Protein AF-A0A1V5Z8N0-F1 (afdb_monomer)

Solvent-accessible surface area (backbone atoms only — not comparable to full-atom values): 6947 Å² total; per-residue (Å²): 136,71,50,44,93,78,78,35,81,65,71,51,43,76,49,79,43,65,60,63,42,78,36,60,34,91,47,57,24,64,36,30,41,70,83,33,28,56,93,78,72,40,86,36,28,29,37,38,35,33,28,75,46,97,87,68,35,29,42,39,37,33,45,29,16,26,66,49,67,71,55,74,68,71,44,69,43,50,54,73,36,66,44,30,26,24,14,50,29,82,38,74,98,56,43,18,29,42,30,31,30,31,40,35,52,91,93,47,75,47,80,44,75,36,60,62,58,57,53,50,53,56,50,55,65,75,75,110

pLDDT: mean 90.53, std 12.74, range [38.94, 98.62]

Radius of gyration: 14.58 Å; Cα contacts (8 Å, |Δi|>4): 287; chains: 1; bounding box: 36×35×43 Å

Foldseek 3Di:
DAADVNPHDPQWDKDFDDFQDWDFAQAKFQFKDFPDDVVVVDQWGKMWTWDADPVRKIKIKMKIQFPDFPDDGGHIDHGGDTTTTAQHTCCDPTGIITMWIWMDDPNDIGTDYCVVSVVVSVVVVVVD

Structure (mmCIF, N/CA/C/O backbone):
data_AF-A0A1V5Z8N0-F1
#
_entry.id   AF-A0A1V5Z8N0-F1
#
loop_
_atom_site.group_PDB
_atom_site.id
_atom_site.type_symbol
_atom_site.label_atom_id
_atom_site.label_alt_id
_atom_site.label_comp_id
_atom_site.label_asym_id
_atom_site.label_entity_id
_atom_site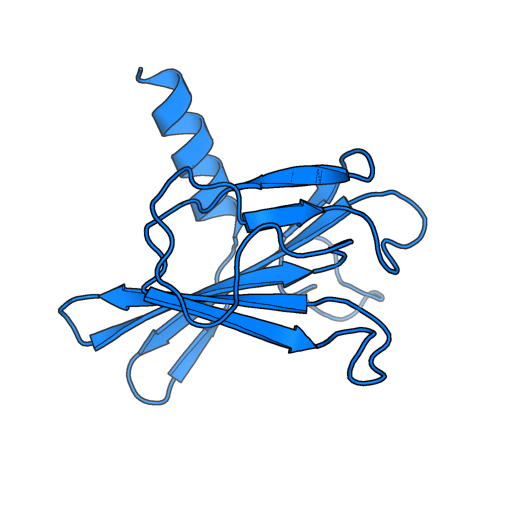.label_seq_id
_atom_site.pdbx_PDB_ins_code
_atom_site.Cartn_x
_atom_site.Cartn_y
_atom_site.Cartn_z
_atom_site.occupancy
_atom_site.B_iso_or_equiv
_atom_site.auth_seq_id
_atom_site.auth_comp_id
_atom_site.auth_asym_id
_atom_site.auth_atom_id
_atom_site.pdbx_PDB_model_num
ATOM 1 N N . MET A 1 1 ? 7.841 17.893 2.787 1.00 48.19 1 MET A N 1
ATOM 2 C CA . MET A 1 1 ? 7.291 17.329 1.538 1.00 48.19 1 MET A CA 1
ATOM 3 C C . MET A 1 1 ? 7.420 18.376 0.443 1.00 48.19 1 MET A C 1
ATOM 5 O O . MET A 1 1 ? 6.814 19.432 0.567 1.00 48.19 1 MET A O 1
ATOM 9 N N . GLY A 1 2 ? 8.301 18.154 -0.535 1.00 38.94 2 GLY A N 1
ATOM 10 C CA . GLY A 1 2 ? 8.485 19.068 -1.669 1.00 38.94 2 GLY A CA 1
ATOM 11 C C . GLY A 1 2 ? 7.414 18.856 -2.745 1.00 38.94 2 GLY A C 1
ATOM 12 O O . GLY A 1 2 ? 6.729 17.832 -2.727 1.00 38.94 2 GLY A O 1
ATOM 13 N N . PRO A 1 3 ? 7.244 19.806 -3.674 1.00 40.09 3 PRO A N 1
ATOM 14 C CA . PRO A 1 3 ? 6.294 19.650 -4.763 1.00 40.09 3 PRO A CA 1
ATOM 15 C C . PRO A 1 3 ? 6.743 18.544 -5.732 1.00 40.09 3 PRO A C 1
ATOM 17 O O . PRO A 1 3 ? 7.849 18.592 -6.273 1.00 40.09 3 PRO A O 1
ATOM 20 N N . TYR A 1 4 ? 5.867 17.579 -6.005 1.00 53.16 4 TYR A N 1
ATOM 21 C CA . TYR A 1 4 ? 6.019 16.662 -7.130 1.00 53.16 4 TYR A CA 1
ATOM 22 C C . TYR A 1 4 ? 5.998 17.464 -8.433 1.00 53.16 4 TYR A C 1
ATOM 24 O O . TYR A 1 4 ? 5.112 18.301 -8.646 1.00 53.16 4 TYR A O 1
ATOM 32 N N . ASN A 1 5 ? 7.013 17.256 -9.275 1.00 53.78 5 ASN A N 1
ATOM 33 C CA . ASN A 1 5 ? 7.258 18.026 -10.499 1.00 53.78 5 ASN A CA 1
ATOM 34 C C . ASN A 1 5 ? 7.216 19.557 -10.311 1.00 53.78 5 ASN A C 1
ATOM 36 O O . ASN A 1 5 ? 6.854 20.286 -11.231 1.00 53.78 5 ASN A O 1
ATOM 40 N N . GLY A 1 6 ? 7.560 20.068 -9.123 1.00 52.97 6 GLY A N 1
ATOM 41 C CA . GLY A 1 6 ? 7.646 21.512 -8.886 1.00 52.97 6 GLY A CA 1
ATOM 42 C C . GLY A 1 6 ? 6.310 22.252 -8.739 1.00 52.97 6 GLY A C 1
ATOM 43 O O . GLY A 1 6 ? 6.341 23.455 -8.502 1.00 52.97 6 GLY A O 1
ATOM 44 N N . ALA A 1 7 ? 5.155 21.574 -8.829 1.00 52.00 7 ALA A N 1
ATOM 45 C CA . ALA A 1 7 ? 3.846 22.245 -8.806 1.00 52.00 7 ALA A CA 1
ATOM 46 C C . ALA A 1 7 ? 2.708 21.510 -8.070 1.00 52.00 7 ALA A C 1
ATOM 48 O O . ALA A 1 7 ? 1.629 22.081 -7.927 1.00 52.00 7 ALA A O 1
ATOM 49 N N . SER A 1 8 ? 2.897 20.269 -7.604 1.00 51.72 8 SER A N 1
ATOM 50 C CA . SER A 1 8 ? 1.813 19.492 -6.982 1.00 51.72 8 SER A CA 1
ATOM 51 C C . SER A 1 8 ? 2.214 18.924 -5.626 1.00 51.72 8 SER A C 1
ATOM 53 O O . SER A 1 8 ? 3.339 18.460 -5.455 1.00 51.72 8 SER A O 1
ATOM 55 N N . ALA A 1 9 ? 1.307 18.928 -4.649 1.00 61.28 9 ALA A N 1
ATOM 56 C CA . ALA A 1 9 ? 1.509 18.135 -3.443 1.00 61.28 9 ALA A CA 1
ATOM 57 C C . ALA A 1 9 ? 1.582 16.657 -3.856 1.00 61.28 9 ALA A C 1
ATOM 59 O O . ALA A 1 9 ? 0.652 16.147 -4.473 1.00 61.28 9 ALA A O 1
ATOM 60 N N . HIS A 1 10 ? 2.681 15.974 -3.521 1.00 65.31 10 HIS A N 1
ATOM 61 C CA . HIS A 1 10 ? 2.945 14.587 -3.931 1.00 65.31 10 HIS A CA 1
ATOM 62 C C . HIS A 1 10 ? 1.850 13.594 -3.484 1.00 65.31 10 HIS A C 1
ATOM 64 O O . HIS A 1 10 ? 1.768 12.487 -4.001 1.00 65.31 10 HIS A O 1
ATOM 70 N N . GLY A 1 11 ? 0.976 14.010 -2.558 1.00 75.69 11 GLY A N 1
ATOM 71 C CA . GLY A 1 11 ? -0.223 13.268 -2.167 1.00 75.69 11 GLY A CA 1
ATOM 72 C C . GLY A 1 11 ? 0.060 12.057 -1.280 1.00 75.69 11 GLY A C 1
ATOM 73 O O . GLY A 1 11 ? -0.838 11.244 -1.082 1.00 75.69 11 GLY A O 1
ATOM 74 N N . GLY A 1 12 ? 1.281 11.950 -0.751 1.00 87.75 12 GLY A N 1
ATOM 75 C CA . GLY A 1 12 ? 1.749 10.831 0.053 1.00 87.75 12 GLY A CA 1
ATOM 76 C C . GLY A 1 12 ? 3.156 11.050 0.612 1.00 87.75 12 GLY A C 1
ATOM 77 O O . GLY A 1 12 ? 3.741 12.126 0.459 1.00 87.75 12 GLY A O 1
ATOM 78 N N . LEU A 1 13 ? 3.683 10.013 1.257 1.00 91.12 13 LEU A N 1
ATOM 79 C CA . LEU A 1 13 ? 4.998 9.966 1.890 1.00 91.12 13 LEU A CA 1
ATOM 80 C C . LEU A 1 13 ? 5.847 8.876 1.234 1.00 91.12 13 LEU A C 1
ATOM 82 O O . LEU A 1 13 ? 5.419 7.724 1.173 1.00 91.12 13 LEU A O 1
ATOM 86 N N . ASP A 1 14 ? 7.065 9.224 0.827 1.00 91.88 14 ASP A N 1
ATOM 87 C CA . ASP A 1 14 ? 8.052 8.249 0.366 1.00 91.88 14 ASP A CA 1
ATOM 88 C C . ASP A 1 14 ? 8.988 7.876 1.509 1.00 91.88 14 ASP A C 1
ATOM 90 O O . ASP A 1 14 ? 9.522 8.747 2.204 1.00 91.88 14 ASP A O 1
ATOM 94 N N . ILE A 1 15 ? 9.218 6.576 1.682 1.00 90.94 15 ILE A N 1
ATOM 95 C CA . ILE A 1 15 ? 10.233 6.060 2.600 1.00 90.94 15 ILE A CA 1
ATOM 96 C C . ILE A 1 15 ? 11.242 5.272 1.776 1.00 90.94 15 ILE A C 1
ATOM 98 O O . ILE A 1 15 ? 10.910 4.237 1.195 1.00 90.94 15 ILE A O 1
ATOM 102 N N . ASN A 1 16 ? 12.479 5.765 1.743 1.00 94.38 16 ASN A N 1
ATOM 103 C CA . ASN A 1 16 ? 13.580 5.084 1.072 1.00 94.38 16 ASN A CA 1
ATOM 104 C C . ASN A 1 16 ? 13.941 3.808 1.827 1.00 94.38 16 ASN A C 1
ATOM 106 O O . ASN A 1 16 ? 14.200 3.839 3.032 1.00 94.38 16 ASN A O 1
ATOM 110 N N . HIS A 1 17 ? 13.997 2.697 1.106 1.00 93.69 17 HIS A N 1
ATOM 111 C CA . HIS A 1 17 ? 14.438 1.411 1.627 1.00 93.69 17 HIS A CA 1
ATOM 112 C C . HIS A 1 17 ? 14.775 0.470 0.463 1.00 93.69 17 HIS A C 1
ATOM 114 O O . HIS A 1 17 ? 14.296 0.686 -0.649 1.00 93.69 17 HIS A O 1
ATOM 120 N N . PRO A 1 18 ? 15.552 -0.602 0.695 1.00 95.94 18 PRO A N 1
ATOM 121 C CA . PRO A 1 18 ? 15.879 -1.554 -0.360 1.00 95.94 18 PRO A CA 1
ATOM 122 C C . PRO A 1 18 ? 14.636 -2.183 -0.999 1.00 95.94 18 PRO A C 1
ATOM 124 O O . PRO A 1 18 ? 13.594 -2.356 -0.356 1.00 95.94 18 PRO A O 1
ATOM 127 N N . ARG A 1 19 ? 14.767 -2.580 -2.264 1.00 95.81 19 ARG A N 1
ATOM 128 C CA . ARG A 1 19 ? 13.804 -3.452 -2.933 1.00 95.81 19 ARG A CA 1
ATOM 129 C C . ARG A 1 19 ? 13.593 -4.750 -2.157 1.00 95.81 19 ARG A C 1
ATOM 131 O O . ARG A 1 19 ? 14.553 -5.379 -1.721 1.00 95.81 19 ARG A O 1
ATOM 138 N N . GLY A 1 20 ? 12.338 -5.180 -2.041 1.00 95.19 20 GLY A N 1
ATOM 139 C CA . GLY A 1 20 ? 11.984 -6.411 -1.333 1.00 95.19 20 GLY A CA 1
ATOM 140 C C . GLY A 1 20 ? 11.884 -6.253 0.186 1.00 95.19 20 GLY A C 1
ATOM 141 O O . GLY A 1 20 ? 11.795 -7.255 0.884 1.00 95.19 20 GLY A O 1
ATOM 142 N N . THR A 1 21 ? 11.869 -5.029 0.724 1.00 96.88 21 THR A N 1
ATOM 143 C CA . THR A 1 21 ? 11.518 -4.808 2.137 1.00 96.88 21 THR A CA 1
ATOM 144 C C . THR A 1 21 ? 10.074 -5.260 2.400 1.00 96.88 21 THR A C 1
ATOM 146 O O . THR A 1 21 ? 9.182 -4.885 1.631 1.00 96.88 21 THR A O 1
ATOM 149 N N . PRO A 1 22 ? 9.805 -6.035 3.466 1.00 97.50 22 PRO A N 1
ATOM 150 C CA . PRO A 1 22 ? 8.450 -6.455 3.811 1.00 97.50 22 PRO A CA 1
ATOM 151 C C . PRO A 1 22 ? 7.598 -5.260 4.253 1.00 97.50 22 PRO A C 1
ATOM 153 O O . PRO A 1 22 ? 8.044 -4.429 5.047 1.00 97.50 22 PRO A O 1
ATOM 156 N N . LEU A 1 23 ? 6.360 -5.190 3.763 1.00 96.81 23 LEU A N 1
ATOM 157 C CA . LEU A 1 23 ? 5.365 -4.203 4.181 1.00 96.81 23 LEU A CA 1
ATOM 158 C C . LEU A 1 23 ? 4.311 -4.859 5.075 1.00 96.81 23 LEU A C 1
ATOM 160 O O . LEU A 1 23 ? 3.817 -5.947 4.775 1.00 96.81 23 LEU A O 1
ATOM 164 N N . TRP A 1 24 ? 3.957 -4.164 6.155 1.00 96.44 24 TRP A N 1
ATOM 165 C CA . TRP A 1 24 ? 3.119 -4.676 7.239 1.00 96.44 24 TRP A CA 1
ATOM 166 C C . TRP A 1 24 ? 1.885 -3.798 7.435 1.00 96.44 24 TRP A C 1
ATOM 168 O O . TRP A 1 24 ? 1.980 -2.572 7.351 1.00 96.44 24 TRP A O 1
ATOM 178 N N . ALA A 1 25 ? 0.733 -4.409 7.708 1.00 96.00 25 ALA A N 1
ATOM 179 C CA . ALA A 1 25 ? -0.504 -3.677 7.951 1.00 96.00 25 ALA A CA 1
ATOM 180 C C . ALA A 1 25 ? -0.412 -2.894 9.280 1.00 96.00 25 ALA A C 1
ATOM 182 O O . ALA A 1 25 ? -0.213 -3.501 10.336 1.00 96.00 25 ALA A O 1
ATOM 183 N N . PRO A 1 26 ? -0.550 -1.553 9.277 1.00 92.88 26 PRO A N 1
ATOM 184 C CA . PRO A 1 26 ? -0.386 -0.750 10.494 1.00 92.88 26 PRO A CA 1
ATOM 185 C C . PRO A 1 26 ? -1.587 -0.849 11.446 1.00 92.88 26 PRO A C 1
ATOM 187 O O . PRO A 1 26 ? -1.469 -0.577 12.642 1.00 92.88 26 PRO A O 1
ATOM 190 N N . ILE A 1 27 ? -2.736 -1.253 10.908 1.00 95.25 27 ILE A N 1
ATOM 191 C CA . ILE A 1 27 ? -4.015 -1.467 11.581 1.00 95.25 27 ILE A CA 1
ATOM 192 C C . ILE A 1 27 ? -4.701 -2.673 10.933 1.00 95.25 27 ILE A C 1
ATOM 194 O O . ILE A 1 27 ? -4.261 -3.135 9.878 1.00 95.25 27 ILE A O 1
ATOM 198 N N . ASP A 1 28 ? -5.782 -3.159 11.535 1.00 97.81 28 ASP A N 1
ATOM 199 C CA . ASP A 1 28 ? -6.641 -4.148 10.883 1.00 97.81 28 ASP A CA 1
ATOM 200 C C . ASP A 1 28 ? -7.168 -3.583 9.551 1.00 97.81 28 ASP A C 1
ATOM 202 O O . ASP A 1 28 ? -7.551 -2.419 9.471 1.00 97.81 28 ASP A O 1
ATOM 206 N N . ILE A 1 29 ? -7.205 -4.392 8.500 1.00 98.44 29 ILE A N 1
ATOM 207 C CA . ILE A 1 29 ? -7.736 -4.023 7.185 1.00 98.44 29 ILE A CA 1
ATOM 208 C C . ILE A 1 29 ? -8.906 -4.953 6.885 1.00 98.44 29 ILE A C 1
ATOM 210 O O . ILE A 1 29 ? -8.773 -6.167 6.984 1.00 98.44 29 ILE A O 1
ATOM 214 N N . HIS A 1 30 ? -10.065 -4.395 6.544 1.00 98.56 30 HIS A N 1
ATOM 215 C CA . HIS A 1 30 ? -11.283 -5.174 6.301 1.00 98.56 30 HIS A CA 1
ATOM 216 C C . HIS A 1 30 ? -11.418 -5.642 4.852 1.00 98.56 30 HIS A C 1
ATOM 218 O O . HIS A 1 30 ? -12.075 -6.646 4.603 1.00 98.56 30 HIS A O 1
ATOM 224 N N . ASP A 1 31 ? -10.840 -4.905 3.907 1.00 98.62 31 ASP A N 1
ATOM 225 C CA . ASP A 1 31 ? -10.787 -5.273 2.493 1.00 98.62 31 ASP A CA 1
ATOM 226 C C . ASP A 1 31 ? -9.540 -4.660 1.855 1.00 98.62 31 ASP A C 1
ATOM 228 O O . ASP A 1 31 ? -9.122 -3.559 2.232 1.00 98.62 31 ASP A O 1
A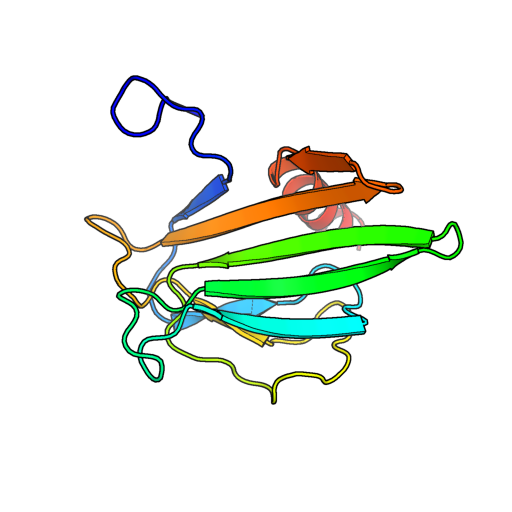TOM 232 N N . HIS A 1 32 ? -8.938 -5.362 0.902 1.00 98.62 32 HIS A N 1
ATOM 233 C CA . HIS A 1 32 ? -7.777 -4.865 0.185 1.00 98.62 32 HIS A CA 1
ATOM 234 C C . HIS A 1 32 ? -7.608 -5.498 -1.190 1.00 98.62 32 HIS A C 1
ATOM 236 O O . HIS A 1 32 ? -7.979 -6.648 -1.410 1.00 98.62 32 HIS A O 1
ATOM 242 N N . PHE A 1 33 ? -6.993 -4.754 -2.105 1.00 98.50 33 PHE A N 1
ATOM 243 C CA . PHE A 1 33 ? -6.800 -5.189 -3.486 1.00 98.50 33 PHE A CA 1
ATOM 244 C C . PHE A 1 33 ? -5.790 -4.313 -4.231 1.00 98.50 33 PHE A C 1
ATOM 246 O O . PHE A 1 33 ? -5.472 -3.187 -3.822 1.00 98.50 33 PHE A O 1
ATOM 253 N N . TYR A 1 34 ? -5.300 -4.816 -5.361 1.00 98.06 34 TYR A N 1
ATOM 254 C CA . TYR A 1 34 ? -4.633 -3.999 -6.362 1.00 98.06 34 TYR A CA 1
ATOM 255 C C . TYR A 1 34 ? -5.658 -3.144 -7.104 1.00 98.06 34 TYR A C 1
ATOM 257 O O . TYR A 1 34 ? -6.523 -3.651 -7.809 1.00 98.06 34 TYR A O 1
ATOM 265 N N . PHE A 1 35 ? -5.530 -1.820 -7.009 1.00 96.81 35 PHE A N 1
ATOM 266 C CA . PHE A 1 35 ? -6.290 -0.913 -7.879 1.00 96.81 35 PHE A CA 1
ATOM 267 C C . PHE A 1 35 ? -5.500 -0.529 -9.140 1.00 96.81 35 PHE A C 1
ATOM 269 O O . PHE A 1 35 ? -6.074 -0.023 -10.102 1.00 96.81 35 PHE A O 1
ATOM 276 N N . ASN A 1 36 ? -4.188 -0.789 -9.151 1.00 96.38 36 ASN A N 1
ATOM 277 C CA . ASN A 1 36 ? -3.376 -0.907 -10.357 1.00 96.38 36 ASN A CA 1
ATOM 278 C C . ASN A 1 36 ? -2.416 -2.089 -10.200 1.00 96.38 36 ASN A C 1
ATOM 280 O O . ASN A 1 36 ? -1.856 -2.294 -9.123 1.00 96.38 36 ASN A O 1
ATOM 284 N N . SER A 1 37 ? -2.179 -2.818 -11.284 1.00 96.38 37 SER A N 1
ATOM 285 C CA . SER A 1 37 ? -1.179 -3.884 -11.330 1.00 96.38 37 SER A CA 1
ATOM 286 C C . SER A 1 37 ? -0.606 -4.069 -12.729 1.00 96.38 37 SER A C 1
ATOM 288 O O . SER A 1 37 ? -1.268 -3.765 -13.730 1.00 96.38 37 SER A O 1
ATOM 290 N N . LEU A 1 38 ? 0.610 -4.616 -12.790 1.00 95.56 38 LEU A N 1
ATOM 291 C CA . LEU A 1 38 ? 1.253 -5.017 -14.043 1.00 95.56 38 LEU A CA 1
ATOM 292 C C . LEU A 1 38 ? 0.432 -6.085 -14.779 1.00 95.56 38 LEU A C 1
ATOM 294 O O . LEU A 1 38 ? 0.309 -6.035 -15.999 1.00 95.56 38 LEU A O 1
ATOM 298 N N . ALA A 1 39 ? -0.183 -7.012 -14.037 1.00 94.69 39 ALA A N 1
ATOM 299 C CA . ALA A 1 39 ? -1.044 -8.055 -14.597 1.00 94.69 39 ALA A CA 1
ATOM 300 C C . ALA A 1 39 ? -2.280 -7.481 -15.313 1.00 94.69 39 ALA A C 1
ATOM 302 O O . ALA A 1 39 ? -2.735 -8.037 -16.307 1.00 94.69 39 ALA A O 1
ATOM 303 N N . MET A 1 40 ? -2.788 -6.334 -14.853 1.00 94.75 40 MET A N 1
ATOM 304 C CA . MET A 1 40 ? -3.867 -5.586 -15.507 1.00 94.75 40 MET A CA 1
ATOM 305 C C . MET A 1 40 ? -3.366 -4.631 -16.611 1.00 94.75 40 MET A C 1
ATOM 307 O O . MET A 1 40 ? -4.140 -3.820 -17.110 1.00 94.75 40 MET A O 1
ATOM 311 N N . GLY A 1 41 ? -2.078 -4.672 -16.971 1.00 96.25 41 GLY A N 1
ATOM 312 C CA . GLY A 1 41 ? -1.480 -3.808 -17.996 1.00 96.25 41 GLY A CA 1
ATOM 313 C C . GLY A 1 41 ? -1.116 -2.394 -17.527 1.00 96.25 41 GLY A C 1
ATOM 314 O O . GLY A 1 41 ? -0.796 -1.541 -18.353 1.00 96.25 41 GLY A O 1
ATOM 315 N N . HIS A 1 42 ? -1.150 -2.118 -16.219 1.00 96.31 42 HIS A N 1
ATOM 316 C CA . HIS A 1 42 ? -0.688 -0.838 -15.680 1.00 96.31 42 HIS A CA 1
ATOM 317 C C . HIS A 1 42 ? 0.838 -0.797 -15.574 1.00 96.31 42 HIS A C 1
ATOM 319 O O . HIS A 1 42 ? 1.518 -1.815 -15.643 1.00 96.31 42 HIS A O 1
ATOM 325 N N . ASN A 1 43 ? 1.389 0.393 -15.348 1.00 93.38 43 ASN A N 1
ATOM 326 C CA . ASN A 1 43 ? 2.830 0.582 -15.195 1.00 93.38 43 ASN A CA 1
ATOM 327 C C . ASN A 1 43 ? 3.340 0.340 -13.763 1.00 93.38 43 ASN A C 1
ATOM 329 O O . ASN A 1 43 ? 4.544 0.318 -13.540 1.00 93.38 43 ASN A O 1
ATOM 333 N N . ASN A 1 44 ? 2.449 0.187 -12.783 1.00 93.50 44 ASN A N 1
ATOM 334 C CA . ASN A 1 44 ? 2.823 0.051 -11.382 1.00 93.50 44 ASN A CA 1
ATOM 335 C C . ASN A 1 44 ? 1.849 -0.869 -10.642 1.00 93.50 44 ASN A C 1
ATOM 337 O O . ASN A 1 44 ? 0.661 -0.925 -10.966 1.00 93.50 44 ASN A O 1
ATOM 341 N N . ASN A 1 45 ? 2.365 -1.537 -9.619 1.00 96.19 45 ASN A N 1
ATOM 342 C CA . ASN A 1 45 ? 1.591 -2.263 -8.630 1.00 96.19 45 ASN A CA 1
ATOM 343 C C . ASN A 1 45 ? 1.242 -1.302 -7.491 1.00 96.19 45 ASN A C 1
ATOM 345 O O . ASN A 1 45 ? 2.108 -0.890 -6.712 1.00 96.19 45 ASN A O 1
ATOM 349 N N . ARG A 1 46 ? -0.038 -0.929 -7.419 1.00 97.12 46 ARG A N 1
ATOM 350 C CA . ARG A 1 46 ? -0.583 -0.041 -6.392 1.00 97.12 46 ARG A CA 1
ATOM 351 C C . ARG A 1 46 ? -1.708 -0.733 -5.653 1.00 97.12 46 ARG A C 1
ATOM 353 O O . ARG A 1 46 ? -2.724 -1.114 -6.238 1.00 97.12 46 ARG A O 1
ATOM 360 N N . TRP A 1 47 ? -1.511 -0.860 -4.358 1.00 98.12 47 TRP A N 1
ATOM 361 C CA . TRP A 1 47 ? -2.422 -1.525 -3.452 1.00 98.12 47 TRP A CA 1
ATOM 362 C C . TRP A 1 47 ? -3.231 -0.519 -2.658 1.00 98.12 47 TRP A C 1
ATOM 364 O O . TRP A 1 47 ? -2.763 0.584 -2.362 1.00 98.12 47 TRP A O 1
ATOM 374 N N . ARG A 1 48 ? -4.443 -0.922 -2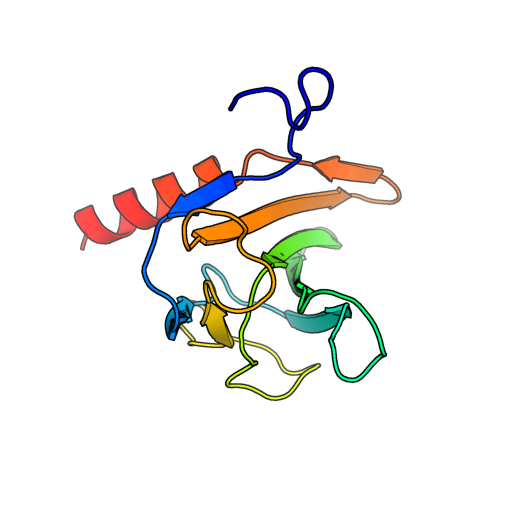.296 1.00 98.12 48 ARG A N 1
ATOM 375 C CA . ARG A 1 48 ? -5.305 -0.200 -1.375 1.00 98.12 48 ARG A CA 1
ATOM 376 C C . ARG A 1 48 ? -5.813 -1.149 -0.303 1.00 98.12 48 ARG A C 1
ATOM 378 O O . ARG A 1 48 ? -6.348 -2.196 -0.642 1.00 98.12 48 ARG A O 1
ATOM 385 N N . GLY A 1 49 ? -5.717 -0.725 0.950 1.00 98.44 49 GLY A N 1
ATOM 386 C CA . GLY A 1 49 ? -6.405 -1.319 2.089 1.00 98.44 49 GLY A CA 1
ATOM 387 C C . GLY A 1 49 ? -7.465 -0.373 2.636 1.00 98.44 49 GLY A C 1
ATOM 388 O O . GLY A 1 49 ? -7.283 0.846 2.627 1.00 98.44 49 GLY A O 1
ATOM 389 N N . ILE A 1 50 ? -8.572 -0.941 3.099 1.00 98.56 50 ILE A N 1
ATOM 390 C CA . ILE A 1 50 ? -9.716 -0.223 3.657 1.00 98.56 50 ILE A CA 1
ATOM 391 C C . ILE A 1 50 ? -9.965 -0.730 5.076 1.00 98.56 50 ILE A C 1
ATOM 393 O O . ILE A 1 50 ? -10.312 -1.894 5.281 1.00 98.56 50 ILE A O 1
ATOM 397 N N . HIS A 1 51 ? -9.831 0.156 6.055 1.00 98.44 51 HIS A N 1
ATOM 398 C CA . HIS A 1 51 ? -10.359 -0.044 7.400 1.00 98.44 51 HIS A CA 1
ATOM 399 C C . HIS A 1 51 ? -11.703 0.677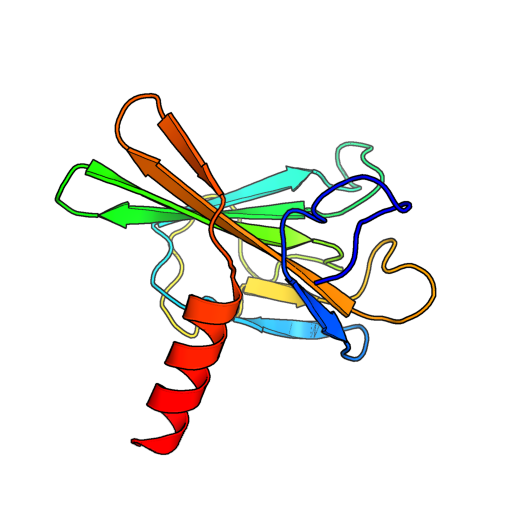 7.516 1.00 98.44 51 HIS A C 1
ATOM 401 O O . HIS A 1 51 ? -11.879 1.755 6.956 1.00 98.44 51 HIS A O 1
ATOM 407 N N . ARG A 1 52 ? -12.649 0.085 8.244 1.00 98.06 52 ARG A N 1
ATOM 408 C CA . ARG A 1 52 ? -14.005 0.623 8.430 1.00 98.06 52 ARG A CA 1
ATOM 409 C C . ARG A 1 52 ? -14.253 0.809 9.914 1.00 98.06 52 ARG A C 1
ATOM 411 O O . ARG A 1 52 ? -14.125 -0.158 10.659 1.00 98.06 52 ARG A O 1
ATOM 418 N N . TRP A 1 53 ? -14.606 2.016 10.320 1.00 97.19 53 TRP A N 1
ATOM 419 C CA . TRP A 1 53 ? -14.898 2.331 11.711 1.00 97.19 53 TRP A CA 1
ATOM 420 C C . TRP A 1 53 ? -16.387 2.131 12.027 1.00 97.19 53 TRP A C 1
ATOM 422 O O . TRP A 1 53 ? -17.220 2.154 11.117 1.00 97.19 53 TRP A O 1
ATOM 432 N N . PRO A 1 54 ? -16.758 1.942 13.309 1.00 97.00 54 PRO A N 1
ATOM 433 C CA . PRO A 1 54 ? -18.158 1.772 13.711 1.00 97.00 54 PRO A CA 1
ATOM 434 C C . PRO A 1 54 ? -19.074 2.957 13.374 1.00 97.00 54 PRO A C 1
ATOM 436 O O . PRO A 1 54 ? -20.280 2.769 13.246 1.00 97.00 54 PRO A O 1
ATOM 439 N N . ASP A 1 55 ? -18.518 4.161 13.232 1.00 95.12 55 ASP A N 1
ATOM 440 C CA . ASP A 1 55 ? -19.247 5.370 12.828 1.00 95.12 55 ASP A CA 1
ATOM 441 C C . ASP A 1 55 ? -19.513 5.446 11.312 1.00 95.12 55 ASP A C 1
ATOM 443 O O . ASP A 1 55 ? -20.149 6.387 10.840 1.00 95.12 55 ASP A O 1
ATOM 447 N N . GLY A 1 56 ? -19.061 4.445 10.549 1.00 95.06 56 GLY A N 1
ATOM 448 C CA . GLY A 1 56 ? -19.212 4.372 9.099 1.00 95.06 56 GLY A CA 1
ATOM 449 C C . GLY A 1 56 ? -18.113 5.089 8.315 1.00 95.06 56 GLY A C 1
ATOM 450 O O . GLY A 1 56 ? -18.094 4.972 7.088 1.00 95.06 56 GLY A O 1
ATOM 451 N N . SER A 1 57 ? -17.183 5.784 8.980 1.00 96.75 57 SER A N 1
ATOM 452 C CA . SER A 1 57 ? -16.006 6.342 8.316 1.00 96.75 57 SER A CA 1
ATOM 453 C C . SER A 1 57 ? -15.071 5.230 7.838 1.00 96.75 57 SER A C 1
ATOM 455 O O . SER A 1 57 ? -15.001 4.133 8.408 1.00 96.75 57 SER A O 1
ATOM 457 N N . GLU A 1 58 ? -14.321 5.500 6.773 1.00 98.31 58 GLU A N 1
ATOM 458 C CA . GLU A 1 58 ? -13.306 4.573 6.286 1.00 98.31 58 GLU A CA 1
ATOM 459 C C . GLU A 1 58 ? -11.934 5.216 6.237 1.00 98.31 58 GLU A C 1
ATOM 461 O O . GLU A 1 58 ? -11.766 6.343 5.774 1.00 98.31 58 GLU A O 1
ATOM 466 N N . TRP A 1 59 ? -10.926 4.459 6.651 1.00 97.81 59 TRP A N 1
ATOM 467 C CA . TRP A 1 59 ? -9.538 4.805 6.397 1.00 97.81 59 TRP A CA 1
ATOM 468 C C . TRP A 1 59 ? -9.044 4.010 5.202 1.00 97.81 59 TRP A C 1
ATOM 470 O O . TRP A 1 59 ? -9.145 2.785 5.161 1.00 97.81 59 TRP A O 1
ATOM 480 N N . ILE A 1 60 ? -8.493 4.722 4.228 1.00 98.06 60 ILE A N 1
ATOM 481 C CA . ILE A 1 60 ? -7.984 4.165 2.985 1.00 98.06 60 ILE A CA 1
ATOM 482 C C . ILE A 1 60 ? -6.473 4.355 2.978 1.00 98.06 60 ILE A C 1
ATOM 484 O O . ILE A 1 60 ? -5.971 5.474 2.847 1.00 98.06 60 ILE A O 1
ATOM 488 N N . LEU A 1 61 ? -5.753 3.246 3.091 1.00 97.56 61 LEU A N 1
ATOM 489 C CA . LEU A 1 61 ? -4.297 3.199 3.033 1.00 97.56 61 LEU A CA 1
ATOM 490 C C . LEU A 1 61 ? -3.866 2.707 1.661 1.00 97.56 61 LEU A C 1
ATOM 492 O O . LEU A 1 61 ? -4.512 1.835 1.082 1.00 97.56 61 LEU A O 1
ATOM 496 N N . GLN A 1 62 ? -2.779 3.250 1.126 1.00 97.69 62 GLN A N 1
ATOM 497 C CA . GLN A 1 62 ? -2.197 2.754 -0.116 1.00 97.69 62 GLN A CA 1
ATOM 498 C C . GLN A 1 62 ? -0.696 2.586 0.019 1.00 97.69 62 GLN A C 1
ATOM 500 O O . GLN A 1 62 ? -0.036 3.374 0.693 1.00 97.69 62 GLN A O 1
ATOM 505 N N . ALA A 1 63 ? -0.186 1.582 -0.683 1.00 97.19 63 ALA A N 1
ATOM 506 C CA . ALA A 1 63 ? 1.231 1.342 -0.890 1.00 97.19 63 ALA A CA 1
ATOM 507 C C . ALA A 1 63 ? 1.456 1.157 -2.391 1.00 97.19 63 ALA A C 1
ATOM 509 O O . ALA A 1 63 ? 0.697 0.454 -3.065 1.00 97.19 63 ALA A O 1
ATOM 510 N N . HIS A 1 64 ? 2.427 1.872 -2.945 1.00 96.75 64 HIS A N 1
ATOM 511 C CA . HIS A 1 64 ? 2.773 1.805 -4.364 1.00 96.75 64 HIS A CA 1
ATOM 512 C C . HIS A 1 64 ? 4.197 1.275 -4.516 1.00 96.75 64 HIS A C 1
ATOM 514 O O . HIS A 1 64 ? 4.936 1.157 -3.539 1.00 96.75 64 HIS A O 1
ATOM 520 N N . HIS A 1 65 ? 4.582 0.974 -5.757 1.00 96.19 65 HIS A N 1
ATOM 521 C CA . HIS A 1 65 ? 5.896 0.422 -6.082 1.00 96.19 65 HIS A CA 1
ATOM 522 C C . HIS A 1 65 ? 6.123 -0.956 -5.459 1.00 96.19 65 HIS A C 1
ATOM 524 O O . HIS A 1 65 ? 7.247 -1.322 -5.152 1.00 96.19 65 HIS A O 1
ATOM 530 N N . MET A 1 66 ? 5.080 -1.760 -5.275 1.00 96.50 66 MET A N 1
ATOM 531 C CA . MET A 1 66 ? 5.232 -3.113 -4.732 1.00 96.50 66 MET A CA 1
ATOM 532 C C . MET A 1 66 ? 5.735 -4.092 -5.796 1.00 96.50 66 MET A C 1
ATOM 534 O O . MET A 1 66 ? 5.361 -3.995 -6.961 1.00 96.50 66 MET A O 1
ATOM 538 N N . THR A 1 67 ? 6.533 -5.083 -5.408 1.00 95.25 67 THR A N 1
ATOM 539 C CA . THR A 1 67 ? 6.843 -6.220 -6.293 1.00 95.25 67 THR A CA 1
ATOM 540 C C . THR A 1 67 ? 5.648 -7.166 -6.405 1.00 95.25 67 THR A C 1
ATOM 542 O O . THR A 1 67 ? 5.187 -7.406 -7.515 1.00 95.25 67 THR A O 1
ATOM 545 N N . GLU A 1 68 ? 5.100 -7.617 -5.276 1.00 95.94 68 GLU A N 1
ATOM 546 C CA . GLU A 1 68 ? 3.946 -8.523 -5.206 1.00 95.94 68 GLU A CA 1
ATOM 547 C C . GLU A 1 68 ? 3.239 -8.440 -3.840 1.00 95.94 68 GLU A C 1
ATOM 549 O O . GLU A 1 68 ? 3.778 -7.870 -2.882 1.00 95.94 68 GLU A O 1
ATOM 554 N N . LEU A 1 69 ? 2.031 -9.008 -3.766 1.00 97.19 69 LEU A N 1
ATOM 555 C CA . LEU A 1 69 ? 1.329 -9.294 -2.515 1.00 97.19 69 LEU A CA 1
ATOM 556 C C . LEU A 1 69 ? 1.775 -10.642 -1.950 1.00 97.19 69 LEU A C 1
ATOM 558 O O . LEU A 1 69 ? 2.012 -11.586 -2.698 1.00 97.19 69 LEU A O 1
ATOM 562 N N . THR A 1 70 ? 1.820 -10.742 -0.625 1.00 97.88 70 THR A N 1
ATOM 563 C CA . THR A 1 70 ? 2.095 -11.998 0.097 1.00 97.88 70 THR A CA 1
ATOM 564 C C . THR A 1 70 ? 0.823 -12.696 0.581 1.00 97.88 70 THR A C 1
ATOM 566 O O . THR A 1 70 ? 0.891 -13.763 1.185 1.00 97.88 70 THR A O 1
ATOM 569 N N . VAL A 1 71 ? -0.335 -12.089 0.323 1.00 97.19 71 VAL A N 1
ATOM 570 C CA . VAL A 1 71 ? -1.661 -12.487 0.808 1.00 97.19 71 VAL A CA 1
ATOM 571 C C . VAL A 1 71 ? -2.691 -12.362 -0.324 1.00 97.19 71 VAL A C 1
ATOM 573 O O . VAL A 1 71 ? -2.520 -11.514 -1.206 1.00 97.19 71 VAL A O 1
ATOM 576 N N . PRO A 1 72 ? -3.752 -13.189 -0.343 1.00 97.50 72 PRO A N 1
ATOM 577 C CA . PRO A 1 72 ? -4.814 -13.083 -1.342 1.00 97.50 72 PRO A CA 1
ATOM 578 C C . PRO A 1 72 ? -5.621 -11.788 -1.179 1.00 97.50 72 PRO A C 1
ATOM 580 O O . PRO A 1 72 ? -5.859 -11.336 -0.065 1.00 97.50 72 PRO A O 1
ATOM 583 N N . GLU A 1 73 ? -6.073 -11.209 -2.292 1.00 98.31 73 GLU A N 1
ATOM 584 C CA . GLU A 1 73 ? -6.950 -10.031 -2.292 1.00 98.31 73 GLU A CA 1
ATOM 585 C C . GLU A 1 73 ? -8.331 -10.341 -1.688 1.00 98.31 73 GLU A C 1
ATOM 587 O O . GLU A 1 73 ? -8.786 -11.489 -1.675 1.00 98.31 73 GLU A O 1
ATOM 592 N N . HIS A 1 74 ? -9.010 -9.299 -1.208 1.00 98.38 74 HIS A N 1
ATOM 593 C CA . HIS A 1 74 ? -10.347 -9.364 -0.612 1.00 98.38 74 HIS A CA 1
ATOM 594 C C . HIS A 1 74 ? -10.463 -10.269 0.618 1.00 98.38 74 HIS A C 1
ATOM 596 O O . HIS A 1 74 ? -11.522 -10.841 0.886 1.00 98.38 74 HIS A O 1
ATOM 602 N N . GLN A 1 75 ? -9.377 -10.387 1.382 1.00 97.44 75 GLN A N 1
ATOM 603 C CA . GLN A 1 75 ? -9.379 -11.001 2.705 1.00 97.44 75 GLN A CA 1
ATOM 604 C C . GLN A 1 75 ? -9.065 -9.953 3.778 1.00 97.44 75 GLN A C 1
ATOM 606 O O . GLN A 1 75 ? -8.358 -8.984 3.505 1.00 97.44 75 GLN A O 1
ATOM 611 N N . PRO A 1 76 ? -9.585 -10.099 5.005 1.00 98.12 76 PRO A N 1
ATOM 612 C CA . PRO A 1 76 ? -9.169 -9.240 6.103 1.00 98.12 76 PRO A CA 1
ATOM 613 C C . PRO A 1 76 ? -7.688 -9.455 6.443 1.00 98.12 76 PRO A C 1
ATOM 615 O O . PRO A 1 76 ? -7.227 -10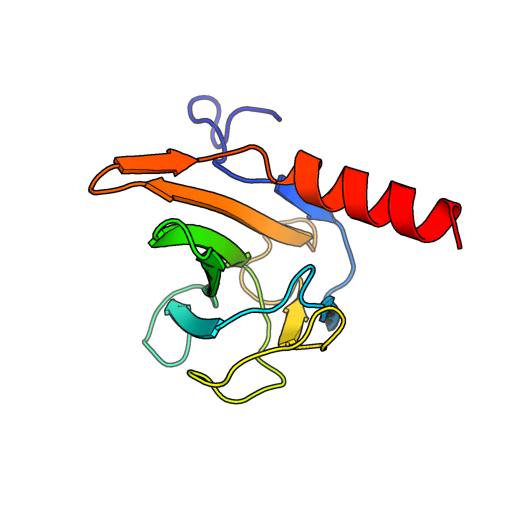.593 6.447 1.00 98.12 76 PRO A O 1
ATOM 618 N N . LEU A 1 77 ? -6.980 -8.385 6.810 1.00 98.44 77 LEU A N 1
ATOM 619 C CA . LEU A 1 77 ? -5.621 -8.445 7.364 1.00 98.44 77 LEU A CA 1
ATOM 620 C C . LEU A 1 77 ? -5.629 -7.967 8.806 1.00 98.44 77 LEU A C 1
ATOM 622 O O . LEU A 1 77 ? -6.324 -7.005 9.148 1.00 98.44 77 LEU A O 1
ATOM 626 N N . LYS A 1 78 ? -4.826 -8.602 9.654 1.00 97.94 78 LYS A N 1
ATOM 627 C CA . LYS A 1 78 ? -4.614 -8.130 11.024 1.00 97.94 78 LYS A CA 1
ATOM 628 C C . LYS A 1 78 ? -3.486 -7.115 11.105 1.00 97.94 78 LYS A C 1
ATOM 630 O O . LYS A 1 78 ? -2.533 -7.154 10.329 1.00 97.94 78 LYS A O 1
ATOM 635 N N . LYS A 1 79 ? -3.574 -6.201 12.078 1.00 95.50 79 LYS A N 1
ATOM 636 C CA . LYS A 1 79 ? -2.446 -5.334 12.439 1.00 95.50 79 LYS A CA 1
ATOM 637 C C . LYS A 1 79 ? -1.194 -6.192 12.640 1.00 95.50 79 LYS A C 1
ATOM 639 O O . LYS A 1 79 ? -1.211 -7.151 13.406 1.00 95.50 79 LYS A O 1
ATOM 644 N N . GLY A 1 80 ? -0.104 -5.804 11.984 1.00 94.19 80 GLY A N 1
ATOM 645 C CA . GLY A 1 80 ? 1.169 -6.519 12.040 1.00 94.19 80 GLY A CA 1
ATOM 646 C C . GLY A 1 80 ? 1.257 -7.732 11.115 1.00 94.19 80 GLY A C 1
ATOM 647 O O . GLY A 1 80 ? 2.232 -8.468 11.204 1.00 94.19 80 GLY A O 1
ATOM 648 N N . GLU A 1 81 ? 0.292 -7.950 10.222 1.00 97.56 81 GLU A N 1
ATOM 649 C CA . GLU A 1 81 ? 0.386 -8.964 9.172 1.00 97.56 81 GLU A CA 1
ATOM 650 C C . GLU A 1 81 ? 1.166 -8.425 7.964 1.00 97.56 81 GLU A C 1
ATOM 652 O O . GLU A 1 81 ? 0.951 -7.289 7.524 1.00 97.56 81 GLU A O 1
ATOM 657 N N . GLN A 1 82 ? 2.104 -9.219 7.438 1.00 97.94 82 GLN A N 1
ATOM 658 C CA . GLN A 1 82 ? 2.850 -8.859 6.232 1.00 97.94 82 GLN A CA 1
ATOM 659 C C . GLN A 1 82 ? 1.950 -9.044 5.014 1.00 97.94 82 GLN A C 1
ATOM 661 O O . GLN A 1 82 ? 1.458 -10.146 4.778 1.00 97.94 82 GLN A O 1
ATOM 666 N N . PHE A 1 83 ? 1.791 -7.996 4.208 1.00 98.06 83 PHE A N 1
ATOM 667 C CA . PHE A 1 83 ? 0.899 -8.036 3.046 1.00 98.06 83 PHE A CA 1
ATOM 668 C C . PHE A 1 83 ? 1.613 -7.900 1.699 1.00 98.06 83 PHE A C 1
ATOM 670 O O . PHE A 1 83 ? 1.018 -8.211 0.667 1.00 98.06 83 PHE A O 1
ATOM 677 N N . ALA A 1 84 ? 2.864 -7.429 1.668 1.00 98.00 84 ALA A N 1
ATOM 678 C CA . ALA A 1 84 ? 3.574 -7.190 0.415 1.00 98.00 84 ALA A CA 1
ATOM 679 C C . ALA A 1 84 ? 5.097 -7.134 0.562 1.00 98.00 84 ALA A C 1
ATOM 681 O O . ALA A 1 84 ? 5.646 -6.993 1.658 1.00 98.00 84 ALA A O 1
ATOM 682 N N . TRP A 1 85 ? 5.759 -7.138 -0.591 1.00 98.06 85 TRP A N 1
ATOM 683 C CA . TRP A 1 85 ? 7.167 -6.788 -0.761 1.00 98.06 85 TRP A CA 1
ATOM 684 C C . TRP A 1 85 ? 7.291 -5.432 -1.484 1.00 98.06 85 TRP A C 1
ATOM 686 O O . TRP A 1 85 ? 6.835 -5.282 -2.622 1.00 98.06 85 TRP A O 1
ATOM 696 N N . GLY A 1 86 ? 7.896 -4.432 -0.837 1.00 96.38 86 GLY A N 1
ATOM 697 C CA . GLY A 1 86 ? 7.953 -3.035 -1.295 1.00 96.38 86 GLY A CA 1
ATOM 698 C C . GLY A 1 86 ? 9.148 -2.669 -2.192 1.00 96.38 86 GLY A C 1
ATOM 699 O O . GLY A 1 86 ? 10.012 -3.501 -2.478 1.00 96.38 86 GLY A O 1
ATOM 700 N N . ALA A 1 87 ? 9.197 -1.397 -2.607 1.00 92.31 87 ALA A N 1
ATOM 701 C CA . ALA A 1 87 ? 10.271 -0.769 -3.398 1.00 92.31 87 ALA A CA 1
ATOM 702 C C . ALA A 1 87 ? 10.739 -1.545 -4.646 1.00 92.31 87 ALA A C 1
ATOM 704 O O . ALA A 1 87 ? 11.924 -1.673 -4.930 1.00 92.31 87 ALA A O 1
ATOM 705 N N . GLY A 1 88 ? 9.796 -2.110 -5.388 1.00 88.06 88 GLY A N 1
ATOM 706 C CA . GLY A 1 88 ? 10.020 -2.922 -6.575 1.00 88.06 88 GLY A CA 1
ATOM 707 C C . GLY A 1 88 ? 9.782 -2.230 -7.907 1.00 88.06 88 GLY A C 1
ATOM 708 O O . GLY A 1 88 ? 10.671 -2.178 -8.754 1.00 88.06 88 GLY A O 1
ATOM 709 N N . VAL A 1 89 ? 8.538 -1.821 -8.158 1.00 88.19 89 VAL A N 1
ATOM 710 C CA . VAL A 1 89 ? 8.073 -1.488 -9.514 1.00 88.19 89 VAL A CA 1
ATOM 711 C C . VAL A 1 89 ? 8.088 0.021 -9.737 1.00 88.19 89 VAL A C 1
ATOM 713 O O . VAL A 1 89 ? 7.374 0.757 -9.065 1.00 88.19 89 VAL A O 1
ATOM 716 N N . LEU A 1 90 ? 8.869 0.479 -10.721 1.00 85.75 90 LEU A N 1
ATOM 717 C CA . LEU A 1 90 ? 8.986 1.891 -11.117 1.00 85.75 90 LEU A CA 1
ATOM 718 C C . LEU A 1 90 ? 9.215 2.861 -9.937 1.00 85.75 90 LEU A C 1
ATOM 720 O O . LEU A 1 90 ? 8.604 3.925 -9.893 1.00 85.75 90 LEU A O 1
ATOM 724 N N . SER A 1 91 ? 10.097 2.504 -9.000 1.00 82.88 91 SER A N 1
ATOM 725 C CA . SER A 1 91 ? 10.523 3.334 -7.854 1.00 82.88 91 SER A CA 1
ATOM 726 C C . SER A 1 91 ? 11.402 4.537 -8.249 1.00 82.88 91 SER A C 1
ATOM 728 O O . SER A 1 91 ? 11.792 5.335 -7.406 1.00 82.88 91 SER A O 1
ATOM 730 N N . GLY A 1 92 ? 11.723 4.720 -9.532 1.00 85.00 92 GLY A N 1
ATOM 731 C CA . GLY A 1 92 ? 12.550 5.837 -9.995 1.00 85.00 92 GLY A CA 1
ATOM 732 C C . GLY A 1 92 ? 14.041 5.638 -9.702 1.00 85.00 92 GLY A C 1
ATOM 733 O O . GLY A 1 92 ? 14.568 4.547 -9.890 1.00 85.00 92 GLY A O 1
ATOM 734 N N . ALA A 1 93 ? 14.740 6.714 -9.325 1.00 85.31 93 ALA A N 1
ATOM 735 C CA . ALA A 1 93 ? 16.200 6.714 -9.171 1.00 85.31 93 ALA A CA 1
ATOM 736 C C . ALA A 1 93 ? 16.693 6.131 -7.835 1.00 85.31 93 ALA A C 1
ATOM 738 O O . ALA A 1 93 ? 17.845 5.711 -7.742 1.00 85.31 93 ALA A O 1
ATOM 739 N N . VAL A 1 94 ? 15.844 6.136 -6.804 1.00 88.12 94 VAL A N 1
ATOM 740 C CA . VAL A 1 94 ? 16.149 5.601 -5.473 1.00 88.12 94 VAL A CA 1
ATOM 741 C C . VAL A 1 94 ? 14.992 4.715 -5.047 1.00 88.12 94 VAL A C 1
ATOM 743 O O . VAL A 1 94 ? 13.839 5.145 -5.081 1.00 88.12 94 VAL A O 1
ATOM 746 N N . ASP A 1 95 ? 15.311 3.492 -4.636 1.00 93.56 95 ASP A N 1
ATOM 747 C CA . ASP A 1 95 ? 14.318 2.538 -4.160 1.00 93.56 95 ASP A CA 1
ATOM 748 C C . ASP A 1 95 ? 13.577 3.071 -2.928 1.00 93.56 95 ASP A C 1
ATOM 750 O O . ASP A 1 95 ? 14.172 3.479 -1.923 1.00 93.56 95 ASP A O 1
ATOM 754 N N . HIS A 1 96 ? 12.251 3.084 -3.037 1.00 95.19 96 HIS A N 1
ATOM 755 C CA . HIS A 1 96 ? 11.332 3.535 -2.003 1.00 95.19 96 HIS A CA 1
ATOM 756 C C . HIS A 1 96 ? 9.954 2.902 -2.202 1.00 95.19 96 HIS A C 1
ATOM 758 O O . HIS A 1 96 ? 9.607 2.465 -3.304 1.00 95.19 96 HIS A O 1
ATOM 764 N N . SER A 1 97 ? 9.151 2.894 -1.140 1.00 95.62 97 SER A N 1
ATOM 765 C CA . SER A 1 97 ? 7.700 2.729 -1.257 1.00 95.62 97 SER A CA 1
ATOM 766 C C . SER A 1 97 ? 7.018 4.070 -1.023 1.00 95.62 97 SER A C 1
ATOM 768 O O . SER A 1 97 ? 7.426 4.837 -0.147 1.00 95.62 97 SER A O 1
ATOM 770 N N . HIS A 1 98 ? 5.972 4.325 -1.805 1.00 95.38 98 HIS A N 1
ATOM 771 C CA . HIS A 1 98 ? 5.126 5.507 -1.677 1.00 95.38 98 HIS A CA 1
ATOM 772 C C . HIS A 1 98 ? 3.837 5.133 -0.945 1.00 95.38 98 HIS A C 1
ATOM 774 O O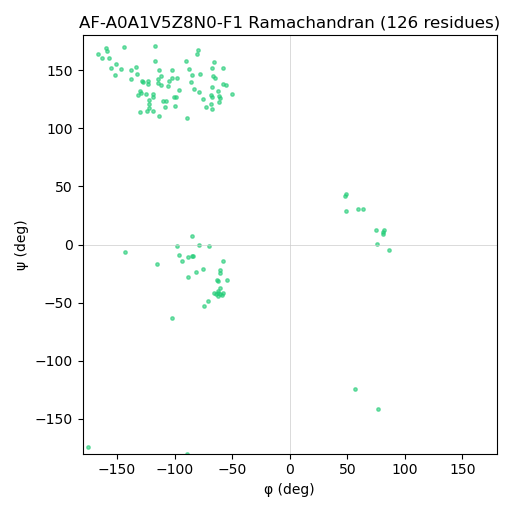 . HIS A 1 98 ? 3.140 4.192 -1.345 1.00 95.38 98 HIS A O 1
ATOM 780 N N . PHE A 1 99 ? 3.525 5.872 0.116 1.00 95.81 99 PHE A N 1
ATOM 781 C CA . PHE A 1 99 ? 2.378 5.634 0.984 1.00 95.81 99 PHE A CA 1
ATOM 782 C C . PHE A 1 99 ? 1.367 6.767 0.889 1.00 95.81 99 PHE A C 1
ATOM 784 O O . PHE A 1 99 ? 1.737 7.937 0.908 1.00 95.81 99 PHE A O 1
ATOM 791 N N . VAL A 1 100 ? 0.080 6.426 0.857 1.00 96.12 100 VAL A N 1
ATOM 792 C CA . VAL A 1 100 ? -1.021 7.402 0.855 1.00 96.12 100 VAL A CA 1
ATOM 793 C C . VAL A 1 100 ? -2.000 7.061 1.964 1.00 96.12 100 VAL A C 1
ATOM 795 O O . VAL A 1 100 ? -2.333 5.892 2.158 1.00 96.12 100 VAL A O 1
ATOM 798 N N . PHE A 1 101 ? -2.502 8.088 2.645 1.00 95.25 101 PHE A N 1
ATOM 799 C CA . PHE A 1 101 ? -3.551 7.965 3.644 1.00 95.25 101 PHE A CA 1
ATOM 800 C C . PHE A 1 101 ? -4.715 8.885 3.281 1.00 95.25 101 PHE A C 1
ATOM 802 O O . PHE A 1 101 ? -4.531 10.066 2.986 1.00 95.25 101 PHE A O 1
ATOM 809 N N . LYS A 1 102 ? -5.925 8.329 3.263 1.00 95.88 102 LYS A N 1
ATOM 810 C CA . LYS A 1 102 ? -7.161 9.084 3.086 1.00 95.88 102 LYS A CA 1
ATOM 811 C C . LYS A 1 102 ? -8.194 8.653 4.112 1.00 95.88 102 LYS A C 1
ATOM 813 O O . LYS A 1 102 ? -8.206 7.493 4.522 1.00 95.88 102 LYS A O 1
ATOM 818 N N . ILE A 1 103 ? -9.091 9.565 4.447 1.00 96.25 103 ILE A N 1
ATOM 819 C CA . ILE A 1 103 ? -10.319 9.273 5.180 1.00 96.25 103 ILE A CA 1
ATOM 820 C C . ILE A 1 103 ? -11.494 9.499 4.234 1.00 96.25 103 ILE A C 1
ATOM 822 O O . ILE A 1 103 ? -11.492 10.466 3.471 1.00 96.25 103 ILE A O 1
ATOM 826 N N . ARG A 1 104 ? -12.472 8.596 4.266 1.00 97.31 104 ARG A N 1
ATOM 827 C CA . ARG A 1 104 ? -13.771 8.772 3.625 1.00 97.31 104 ARG A CA 1
ATOM 828 C C . ARG A 1 104 ? -14.846 8.943 4.692 1.00 97.31 104 ARG A C 1
ATOM 830 O O . ARG A 1 104 ? -15.017 8.057 5.528 1.00 97.31 104 ARG A O 1
ATOM 837 N N . GLU A 1 105 ? -15.571 10.052 4.617 1.00 93.94 105 GLU A N 1
ATOM 838 C CA . GLU A 1 105 ? -16.708 10.392 5.477 1.00 93.94 105 GLU A CA 1
ATOM 839 C C . GLU A 1 105 ? -17.877 10.811 4.583 1.00 93.94 105 GLU A C 1
ATOM 841 O O . GLU A 1 105 ? -17.794 11.805 3.866 1.00 93.94 105 GLU A O 1
ATOM 846 N N . GLY A 1 106 ? -18.958 10.024 4.575 1.00 91.12 106 GLY A N 1
ATOM 847 C CA . GLY A 1 106 ? -20.035 10.213 3.600 1.00 91.12 106 GLY A CA 1
ATOM 848 C C . GLY A 1 106 ? -19.510 10.138 2.160 1.00 91.12 106 GLY A C 1
ATOM 849 O O . GLY A 1 106 ? -18.868 9.153 1.784 1.00 91.12 106 GLY A O 1
ATOM 850 N N . ASP A 1 107 ? -19.767 11.188 1.378 1.00 90.94 107 ASP A N 1
ATOM 851 C CA . ASP A 1 107 ? -19.305 11.317 -0.011 1.00 90.94 107 ASP A CA 1
ATOM 852 C C . ASP A 1 107 ? -17.913 11.970 -0.130 1.00 90.94 107 ASP A C 1
ATOM 854 O O . ASP A 1 107 ? -17.295 11.938 -1.199 1.00 90.94 107 ASP A O 1
ATOM 858 N N . ASP A 1 108 ? -17.386 12.528 0.963 1.00 94.44 108 ASP A N 1
ATOM 859 C CA . ASP A 1 108 ? -16.113 13.238 0.964 1.00 94.44 108 ASP A CA 1
ATOM 860 C C . ASP A 1 108 ? -14.937 12.278 1.147 1.00 94.44 108 ASP A C 1
ATOM 862 O O . ASP A 1 108 ? -14.964 11.340 1.945 1.00 94.44 108 ASP A O 1
ATOM 866 N N . THR A 1 109 ? -13.856 12.523 0.403 1.00 95.06 109 THR A N 1
ATOM 867 C CA . THR A 1 109 ? -12.577 11.827 0.581 1.00 95.06 109 THR A CA 1
ATOM 868 C C . THR A 1 109 ? -11.467 12.839 0.809 1.00 95.06 109 THR A C 1
ATOM 870 O O . THR A 1 109 ? -11.107 13.604 -0.086 1.00 95.06 109 THR A O 1
ATOM 873 N N . ILE A 1 110 ? -10.883 12.798 2.000 1.00 93.56 110 ILE A N 1
ATOM 874 C CA . ILE A 1 110 ? -9.877 13.747 2.469 1.00 93.56 110 ILE A CA 1
ATOM 875 C C . ILE A 1 110 ? -8.523 13.044 2.483 1.00 93.56 110 ILE A C 1
ATOM 877 O O . ILE A 1 110 ? -8.363 12.001 3.114 1.00 93.56 110 ILE A O 1
ATOM 881 N N . ALA A 1 111 ? -7.535 13.602 1.783 1.00 92.50 111 ALA A N 1
ATOM 882 C CA . ALA A 1 111 ? -6.156 13.135 1.878 1.00 92.50 111 ALA A CA 1
ATOM 883 C C . ALA A 1 111 ? -5.507 13.675 3.158 1.00 92.50 111 ALA A C 1
ATOM 885 O O . ALA A 1 111 ? -5.569 14.874 3.426 1.00 92.50 111 ALA A O 1
ATOM 886 N N . LEU A 1 112 ? -4.866 12.791 3.917 1.00 91.69 112 LEU A N 1
ATOM 887 C CA . LEU A 1 112 ? -4.116 13.128 5.121 1.00 91.69 112 LEU A CA 1
ATOM 888 C C . LEU A 1 112 ? -2.639 12.791 4.943 1.00 91.69 112 LEU A C 1
ATOM 890 O O . LEU A 1 112 ? -2.271 11.951 4.122 1.00 91.69 112 LEU A O 1
ATOM 894 N N . ASP A 1 113 ? -1.796 13.440 5.742 1.00 90.81 113 ASP A N 1
ATOM 895 C CA . ASP A 1 113 ? -0.372 13.128 5.795 1.0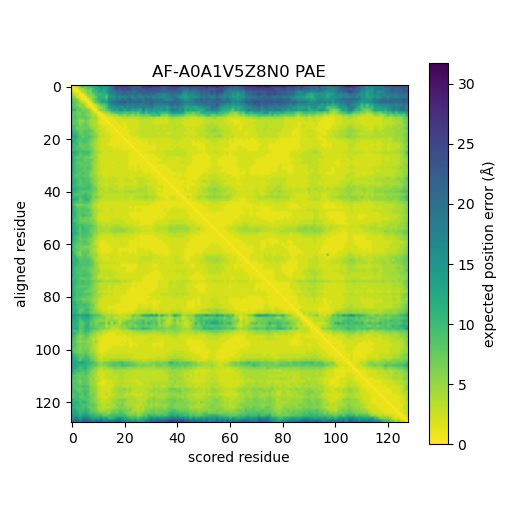0 90.81 113 ASP A CA 1
ATOM 896 C C . ASP A 1 113 ? -0.163 11.725 6.406 1.00 90.81 113 ASP A C 1
ATOM 898 O O . ASP A 1 113 ? -0.488 11.518 7.584 1.00 90.81 113 ASP A O 1
ATOM 902 N N . PRO A 1 114 ? 0.394 10.751 5.654 1.00 91.56 114 PRO A N 1
ATOM 903 C CA . PRO A 1 114 ? 0.672 9.416 6.177 1.00 91.56 114 PRO A CA 1
ATOM 904 C C . PRO A 1 114 ? 1.644 9.421 7.361 1.00 91.56 114 PRO A C 1
ATOM 906 O O . PRO A 1 114 ? 1.631 8.476 8.152 1.00 91.56 114 PRO A O 1
ATOM 909 N N . TRP A 1 115 ? 2.469 10.467 7.516 1.00 90.00 115 TRP A N 1
ATOM 910 C CA . TRP A 1 115 ? 3.424 10.587 8.619 1.00 90.00 115 TRP A CA 1
ATOM 911 C C . TRP A 1 115 ? 2.766 10.442 9.993 1.00 90.00 115 TRP A C 1
ATOM 913 O O . TRP A 1 115 ? 3.387 9.899 10.902 1.00 90.00 115 TRP A O 1
ATOM 923 N N . ILE A 1 116 ? 1.499 10.841 10.146 1.00 89.06 116 ILE A N 1
ATOM 924 C CA . ILE A 1 116 ? 0.756 10.695 11.407 1.00 89.06 116 ILE A CA 1
ATOM 925 C C . ILE A 1 116 ? 0.698 9.222 11.849 1.00 89.06 116 ILE A C 1
ATOM 927 O O . ILE A 1 116 ? 0.909 8.928 13.027 1.00 89.06 116 ILE A O 1
ATOM 931 N N . LEU A 1 117 ? 0.479 8.292 10.911 1.00 87.06 117 LEU A N 1
ATOM 932 C CA . LEU A 1 117 ? 0.438 6.856 11.204 1.00 87.06 117 LEU A CA 1
ATOM 933 C C . LEU A 1 117 ? 1.832 6.320 11.532 1.00 87.06 117 LEU A C 1
ATOM 935 O O . LEU A 1 117 ? 2.010 5.667 12.557 1.00 87.06 117 LEU A O 1
ATOM 939 N N . PHE A 1 118 ? 2.831 6.639 10.707 1.00 86.69 118 PHE A N 1
ATOM 940 C CA . PHE A 1 118 ? 4.206 6.174 10.920 1.00 86.69 118 PHE A CA 1
ATOM 941 C C . PHE A 1 118 ? 4.798 6.685 12.233 1.00 86.69 118 PHE A C 1
ATOM 943 O O . PHE A 1 118 ? 5.435 5.929 12.965 1.00 86.69 118 PHE A O 1
ATOM 950 N N . TRP A 1 119 ? 4.553 7.951 12.565 1.00 87.62 119 TRP A N 1
ATOM 951 C CA . TRP A 1 119 ? 4.981 8.534 13.827 1.00 87.62 119 TRP A CA 1
ATOM 952 C C . TRP A 1 119 ? 4.330 7.836 15.020 1.00 87.62 119 TRP A C 1
ATOM 954 O O . TRP A 1 119 ? 5.021 7.506 15.984 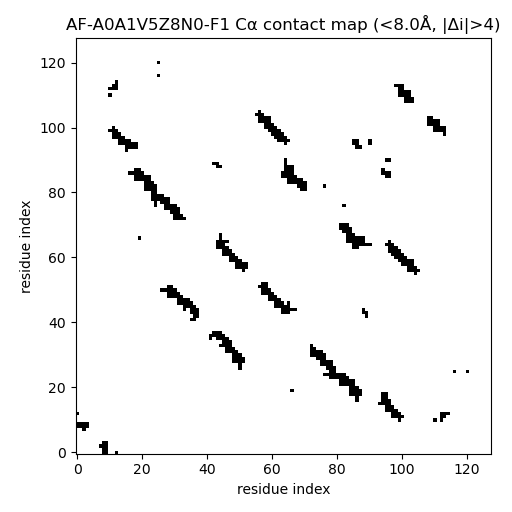1.00 87.62 119 TRP A O 1
ATOM 964 N N . GLN A 1 120 ? 3.023 7.561 14.958 1.00 88.00 120 GLN A N 1
ATOM 965 C CA . GLN A 1 120 ? 2.350 6.837 16.032 1.00 88.00 120 GLN A CA 1
ATOM 966 C C . GLN A 1 120 ? 2.892 5.407 16.175 1.00 88.00 120 GLN A C 1
ATOM 968 O O . GLN A 1 120 ? 3.195 4.993 17.288 1.00 88.00 120 GLN A O 1
ATOM 973 N N . MET A 1 121 ? 3.115 4.689 15.069 1.00 86.25 121 MET A N 1
ATOM 974 C CA . MET A 1 121 ? 3.731 3.353 15.088 1.00 86.25 121 MET A CA 1
ATOM 975 C C . MET A 1 121 ? 5.124 3.367 15.729 1.00 86.25 121 MET A C 1
ATOM 977 O O . MET A 1 121 ? 5.438 2.503 16.545 1.00 86.25 121 MET A O 1
ATOM 981 N N . TYR A 1 122 ? 5.951 4.361 15.393 1.00 86.50 122 TYR A N 1
ATOM 982 C CA . TYR A 1 122 ? 7.268 4.541 16.004 1.00 86.50 122 TYR A CA 1
ATOM 983 C C . TYR A 1 122 ? 7.169 4.807 17.514 1.00 86.50 122 TYR A C 1
ATOM 985 O O . TYR A 1 122 ? 7.956 4.278 18.298 1.00 86.50 122 TYR A O 1
ATOM 993 N N . ARG A 1 123 ? 6.194 5.611 17.954 1.00 89.56 123 ARG A N 1
ATOM 994 C CA . ARG A 1 123 ? 5.960 5.855 19.384 1.00 89.56 123 ARG A CA 1
ATOM 995 C C . ARG A 1 123 ? 5.495 4.601 20.118 1.00 89.56 123 ARG A C 1
ATOM 997 O O . ARG A 1 123 ? 5.994 4.354 21.210 1.00 89.56 123 ARG A O 1
ATOM 1004 N N . ASP A 1 124 ? 4.598 3.822 19.520 1.00 85.06 124 ASP A N 1
ATOM 1005 C CA . ASP A 1 124 ? 4.093 2.575 20.102 1.00 85.06 124 ASP A CA 1
ATOM 1006 C C . ASP A 1 124 ? 5.230 1.567 20.326 1.00 85.06 124 ASP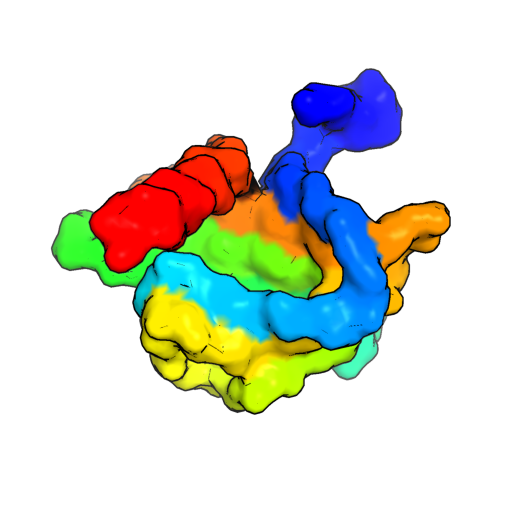 A C 1
ATOM 1008 O O . ASP A 1 124 ? 5.308 0.972 21.396 1.00 85.06 124 ASP A O 1
ATOM 1012 N N . GLN A 1 125 ? 6.154 1.432 19.365 1.00 83.69 125 GLN A N 1
ATOM 1013 C CA . GLN A 1 125 ? 7.333 0.560 19.500 1.00 83.69 125 GLN A CA 1
ATOM 1014 C C . GLN A 1 125 ? 8.286 0.981 20.626 1.00 83.69 125 GLN A C 1
ATOM 1016 O O . GLN A 1 125 ? 8.961 0.136 21.199 1.00 83.69 125 GLN A O 1
ATOM 1021 N N . ASN A 1 126 ? 8.366 2.275 20.941 1.00 85.62 126 ASN A N 1
ATOM 1022 C CA . ASN A 1 126 ? 9.219 2.772 22.025 1.00 85.62 126 ASN A CA 1
ATOM 1023 C C . ASN A 1 126 ? 8.554 2.685 23.410 1.00 85.62 126 ASN A C 1
ATOM 1025 O O . ASN A 1 126 ? 9.209 2.957 24.415 1.00 85.62 126 ASN A O 1
ATOM 1029 N N . ALA A 1 127 ? 7.256 2.380 23.470 1.00 78.25 127 ALA A N 1
ATOM 1030 C CA . ALA A 1 127 ? 6.500 2.248 24.715 1.00 78.25 127 ALA A CA 1
ATOM 1031 C C . ALA A 1 127 ? 6.375 0.790 25.201 1.00 78.25 127 ALA A C 1
ATOM 1033 O O . ALA A 1 127 ? 5.883 0.568 26.309 1.00 78.25 127 ALA A O 1
ATOM 1034 N N . SER A 1 128 ? 6.794 -0.175 24.376 1.00 57.34 128 SER A N 1
ATOM 1035 C CA . SER A 1 128 ? 6.832 -1.620 24.646 1.00 57.34 128 SER A CA 1
ATOM 1036 C C . SER A 1 128 ? 8.228 -2.091 25.028 1.00 57.34 128 SER A C 1
ATOM 1038 O O . SER A 1 128 ? 8.329 -2.899 25.976 1.00 57.34 128 SER A O 1
#

Nearest PDB structures (foldseek):
  5nmy-assembly1_A  TM=7.881E-01  e=1.212E-04  Staphylococcus simulans
  5kvp-assembly1_A  TM=6.861E-01  e=9.775E-05  Streptococcus equi subsp. zooepidemicus
  2gu1-assembly1_A  TM=8.049E-01  e=8.396E-04  Vibrio cholerae
  4bh5-assembly4_D  TM=7.412E-01  e=9.349E-04  Escherichia coli K-12
  8c0j-assembly1_B  TM=8.182E-01  e=3.220E-03  Citrobacter rodentium

Secondary structure (DSSP, 8-state):
-PEETTTEE-SSEEEE--TT-EEE-SS-BSEEEEEE-TTTT-SS-EEEEEEE-TTS-EEEEEEES-SEESS-TTS-B-TT-EEEE-S-SS-TTS-EEEEEEEEEETTEEEEE-THHHHHHHHHHHHH-

Mean predicted aligned error: 4.75 Å

Sequence (128 aa):
MGPYNGASAHGGLDINHPRGTPLWAPIDIHDHFYFNSLAMGHNNNRWRGIHRWPDGSEWILQAHHMTELTVPEHQPLKKGEQFAWGAGVLSGAVDHSHFVFKIREGDDTIALDPWILFWQMYRDQNAS